Protein AF-A0A1F3ZDX2-F1 (afdb_monomer)

Secondary structure (DSSP, 8-state):
-PPP-TTHHHHHHHHHHHHHHHHHHHHHHHHHHHHHHHHHHHHHHHHHHHHHHHHHHHT---HHHHHHHHHHHHHHHHHHHHHHHHHHHHHHHHHHHHHHHHHHHHHHHHHHHHHHHHHHHHHHHHHHHHHHHHHHHHHHHHHHT-----

Sequence (150 aa):
MPRQFSLQPLHDLANNRVEAATRQLAALKQQWQLQEDKLKQLYAYQAEYRQRLHHTLTQGVDMTRMRDFQVFLHKLDLAIRQQQVEIEHARMRWENGQRAWMEERRKLKTYDVLKTRHQRKEAQREGRIEQREQDEHARKSHALKKPMEE

Solvent-accessible surface area (backbone atoms only — not comparable to full-atom values): 8024 Å² total; per-residue (Å²): 134,77,78,79,67,90,58,49,69,59,37,54,51,28,48,53,48,32,54,52,35,51,54,51,36,51,52,34,48,52,52,25,51,52,38,51,50,52,45,52,51,51,52,52,51,51,52,53,53,52,51,54,48,56,58,46,54,78,69,67,70,60,70,68,59,57,49,54,52,52,55,50,51,51,52,50,53,51,50,49,55,52,40,53,52,52,30,52,53,32,46,52,52,30,56,51,38,50,54,54,34,50,52,36,45,53,51,29,53,52,41,50,52,51,51,53,53,48,52,54,52,41,52,55,51,50,54,56,49,54,50,50,53,51,53,50,52,52,50,52,56,53,55,72,70,56,71,90,84,127

Nearest PDB structures (foldseek):
  3k29-assembly1_A  TM=6.690E-01  e=2.604E-02  Chlamydia trachomatis
  8i21-assembly1_A  TM=9.142E-01  e=9.664E-02  Saccharomyces cerevisiae S288C
  3na7-assembly1_A  TM=5.707E-01  e=9.664E-02  Helicobacter pylori NCTC 11638
  8i4v-assembly1_B  TM=6.411E-01  e=1.793E+00  Saccharomyces cerevisiae S288C
  6pyu-assembly1_B  TM=4.605E-01  e=6.909E-01  Homo sapiens

Radius of gyration: 36.02 Å; Cα contacts (8 Å, |Δi|>4): 64; chains: 1; bounding box: 91×17×106 Å

Structure (mmCIF, N/CA/C/O backbone):
data_AF-A0A1F3ZDX2-F1
#
_entry.id   AF-A0A1F3ZDX2-F1
#
loop_
_atom_site.group_PDB
_atom_site.id
_atom_site.type_symbol
_atom_site.label_atom_id
_atom_site.label_alt_id
_atom_site.label_comp_id
_atom_site.label_asym_id
_atom_site.label_entity_id
_atom_site.label_seq_id
_atom_site.pdbx_PDB_ins_code
_atom_site.Cartn_x
_atom_site.Cartn_y
_atom_site.Cartn_z
_atom_site.occupancy
_atom_site.B_iso_or_equiv
_atom_site.auth_seq_id
_atom_site.auth_comp_id
_atom_site.auth_asym_id
_atom_site.auth_atom_id
_atom_site.pdbx_PDB_model_num
ATOM 1 N N . MET A 1 1 ? 24.437 5.472 -36.502 1.00 60.59 1 MET A N 1
ATOM 2 C CA . MET A 1 1 ? 23.199 5.810 -35.772 1.00 60.59 1 MET A CA 1
ATOM 3 C C . MET A 1 1 ? 22.514 4.511 -35.385 1.00 60.59 1 MET A C 1
ATOM 5 O O . MET A 1 1 ? 22.189 3.723 -36.283 1.00 60.59 1 MET A O 1
ATOM 9 N N . PRO A 1 2 ? 22.309 4.267 -34.084 1.00 74.88 2 PRO A N 1
ATOM 10 C CA . PRO A 1 2 ? 21.746 3.017 -33.604 1.00 74.88 2 PRO A CA 1
ATOM 11 C C . PRO A 1 2 ? 20.256 2.965 -33.947 1.00 74.88 2 PRO A C 1
ATOM 13 O O . PRO A 1 2 ? 19.545 3.970 -33.897 1.00 74.88 2 PRO A O 1
ATOM 16 N N . ARG A 1 3 ? 19.767 1.783 -34.324 1.00 86.31 3 ARG A N 1
ATOM 17 C CA . ARG A 1 3 ? 18.351 1.560 -34.619 1.00 86.31 3 ARG A CA 1
ATOM 18 C C . ARG A 1 3 ? 17.561 1.643 -33.320 1.00 86.31 3 ARG A C 1
ATOM 20 O O . ARG A 1 3 ? 17.975 1.116 -32.285 1.00 86.31 3 ARG A O 1
ATOM 27 N N . GLN A 1 4 ? 16.392 2.267 -33.393 1.00 88.25 4 GLN A N 1
ATOM 28 C CA . GLN A 1 4 ? 15.488 2.383 -32.254 1.00 88.25 4 GLN A CA 1
ATOM 29 C C . GLN A 1 4 ? 14.958 1.006 -31.825 1.00 88.25 4 GLN A C 1
ATOM 31 O O . GLN A 1 4 ? 14.798 0.094 -32.640 1.00 88.25 4 GLN A O 1
ATOM 36 N N . PHE A 1 5 ? 14.696 0.851 -30.528 1.00 92.38 5 PHE A N 1
ATOM 37 C CA . PHE A 1 5 ? 14.111 -0.368 -29.978 1.00 92.38 5 PHE A CA 1
ATOM 38 C C . PHE A 1 5 ? 12.618 -0.424 -30.324 1.00 92.38 5 PHE A C 1
ATOM 40 O O . PHE A 1 5 ? 11.839 0.395 -29.845 1.00 92.38 5 PHE A O 1
ATOM 47 N N . SER A 1 6 ? 12.202 -1.398 -31.136 1.00 92.25 6 SER A N 1
ATOM 48 C CA . SER A 1 6 ? 10.824 -1.483 -31.653 1.00 92.25 6 SER A CA 1
ATOM 49 C C . SER A 1 6 ? 9.750 -1.667 -30.577 1.00 92.25 6 SER A C 1
ATOM 51 O O . SER A 1 6 ? 8.597 -1.315 -30.805 1.00 92.25 6 SER A O 1
ATOM 53 N N . LEU A 1 7 ? 10.114 -2.183 -29.398 1.00 94.81 7 LEU A N 1
ATOM 54 C CA . LEU A 1 7 ? 9.193 -2.362 -28.269 1.00 94.81 7 LEU A CA 1
ATOM 55 C C . LEU A 1 7 ? 9.297 -1.228 -27.237 1.00 94.81 7 LEU A C 1
ATOM 57 O O . LEU A 1 7 ? 8.791 -1.378 -26.127 1.00 94.81 7 LEU A O 1
ATOM 61 N N . GLN A 1 8 ? 9.931 -0.098 -27.578 1.00 95.56 8 GLN A N 1
ATOM 62 C CA . GLN A 1 8 ? 10.038 1.052 -26.676 1.00 95.56 8 GLN A CA 1
ATOM 63 C C . GLN A 1 8 ? 8.664 1.535 -26.164 1.00 95.56 8 GLN A C 1
ATOM 65 O O . GLN A 1 8 ? 8.530 1.662 -24.950 1.00 95.56 8 GLN A O 1
ATOM 70 N N . PRO A 1 9 ? 7.603 1.658 -26.994 1.00 96.69 9 PRO A N 1
ATOM 71 C CA . PRO A 1 9 ? 6.282 2.053 -26.493 1.00 96.69 9 PRO A CA 1
ATOM 72 C C . PRO A 1 9 ? 5.682 1.069 -25.476 1.00 96.69 9 PRO A C 1
ATOM 74 O O . PRO A 1 9 ? 4.981 1.474 -24.552 1.00 96.69 9 PRO A O 1
ATOM 77 N N . LEU A 1 10 ? 5.959 -0.233 -25.622 1.00 95.94 10 LEU A N 1
ATOM 78 C CA . LEU A 1 10 ? 5.489 -1.256 -24.682 1.00 95.94 10 LEU A CA 1
ATOM 79 C C . LEU A 1 10 ? 6.280 -1.235 -23.371 1.00 95.94 10 LEU A C 1
ATOM 81 O O . LEU A 1 10 ? 5.701 -1.470 -22.311 1.00 95.94 10 LEU A O 1
ATOM 85 N N . HIS A 1 11 ? 7.580 -0.936 -23.443 1.00 96.75 11 HIS A N 1
ATOM 86 C CA . HIS A 1 11 ? 8.426 -0.699 -22.273 1.00 96.75 11 HIS A CA 1
ATOM 87 C C . HIS A 1 11 ? 7.915 0.503 -21.469 1.00 96.75 11 HIS A C 1
ATOM 89 O O . HIS A 1 11 ? 7.651 0.363 -20.276 1.00 96.75 11 HIS A O 1
ATOM 95 N N . ASP A 1 12 ? 7.660 1.630 -22.138 1.00 97.00 12 ASP A N 1
ATOM 96 C CA . ASP A 1 12 ? 7.162 2.855 -21.499 1.00 97.00 12 ASP A CA 1
ATOM 97 C C . ASP A 1 12 ? 5.764 2.650 -20.896 1.00 97.00 12 ASP A C 1
ATOM 99 O O . ASP A 1 12 ? 5.497 3.046 -19.759 1.00 97.00 12 ASP A O 1
ATOM 103 N N . LEU A 1 13 ? 4.875 1.948 -21.609 1.00 97.31 13 LEU A N 1
ATOM 104 C CA . LEU A 1 13 ? 3.559 1.580 -21.086 1.00 97.31 13 LEU A CA 1
ATOM 105 C C . LEU A 1 13 ? 3.664 0.696 -19.835 1.00 97.31 13 LEU A C 1
ATOM 107 O O . LEU A 1 13 ? 2.928 0.912 -18.871 1.00 97.31 13 LEU A O 1
ATOM 111 N N . ALA A 1 14 ? 4.558 -0.296 -19.835 1.00 96.00 14 ALA A N 1
ATOM 112 C CA . ALA A 1 14 ? 4.785 -1.148 -18.670 1.00 96.00 14 ALA A CA 1
ATOM 113 C C . ALA A 1 14 ? 5.343 -0.346 -17.485 1.00 96.00 14 ALA A C 1
ATOM 115 O O . ALA A 1 14 ? 4.902 -0.555 -16.355 1.00 96.00 14 ALA A O 1
ATOM 116 N N . ASN A 1 15 ? 6.243 0.610 -17.734 1.00 97.69 15 ASN A N 1
ATOM 117 C CA . ASN A 1 15 ? 6.758 1.501 -16.696 1.00 97.69 15 ASN A CA 1
ATOM 118 C C . ASN A 1 15 ? 5.630 2.333 -16.064 1.00 97.69 15 ASN A C 1
ATOM 120 O O . ASN A 1 15 ? 5.438 2.300 -14.848 1.00 97.69 15 ASN A O 1
ATOM 124 N N . ASN A 1 16 ? 4.799 2.970 -16.892 1.00 98.06 16 ASN A N 1
ATOM 125 C CA . ASN A 1 16 ? 3.655 3.758 -16.427 1.00 98.06 16 ASN A CA 1
ATOM 126 C C . ASN A 1 16 ? 2.662 2.919 -15.603 1.00 98.06 16 ASN A C 1
ATOM 128 O O . ASN A 1 16 ? 2.112 3.397 -14.607 1.00 98.06 16 ASN A O 1
ATOM 132 N N . ARG A 1 17 ? 2.443 1.651 -15.981 1.00 97.56 17 ARG A N 1
ATOM 133 C CA . ARG A 1 17 ? 1.596 0.718 -15.218 1.00 97.56 17 ARG A CA 1
ATOM 134 C C . ARG A 1 17 ? 2.190 0.367 -13.860 1.00 97.56 17 ARG A C 1
ATOM 136 O O . ARG A 1 17 ? 1.452 0.354 -12.877 1.00 97.56 17 ARG A O 1
ATOM 143 N N . VAL A 1 18 ? 3.499 0.126 -13.779 1.00 98.31 18 VAL A N 1
ATOM 144 C CA . VAL A 1 18 ? 4.189 -0.118 -12.502 1.00 98.31 18 VAL A CA 1
ATOM 145 C C . VAL A 1 18 ? 4.086 1.100 -11.588 1.00 98.31 18 VAL A C 1
ATOM 147 O O . VAL A 1 18 ? 3.782 0.949 -10.404 1.00 98.31 18 VAL A O 1
ATOM 150 N N . GLU A 1 19 ? 4.276 2.308 -12.114 1.00 98.38 19 GLU A N 1
ATOM 151 C CA . GLU A 1 19 ? 4.124 3.539 -11.332 1.00 98.38 19 GLU A CA 1
ATOM 152 C C . GLU A 1 19 ? 2.692 3.727 -10.819 1.00 98.38 19 GLU A C 1
ATOM 154 O O . GLU A 1 19 ? 2.486 4.014 -9.636 1.00 98.38 19 GLU A O 1
ATOM 159 N N . ALA A 1 20 ? 1.691 3.518 -11.678 1.00 97.94 20 ALA A N 1
ATOM 160 C CA . ALA A 1 20 ? 0.286 3.587 -11.289 1.00 97.94 20 ALA A CA 1
ATOM 161 C C . ALA A 1 20 ? -0.055 2.549 -10.207 1.00 97.94 20 ALA A C 1
ATOM 163 O O . ALA A 1 20 ? -0.642 2.902 -9.182 1.00 97.94 20 ALA A O 1
ATOM 164 N N . ALA A 1 21 ? 0.383 1.300 -10.384 1.00 97.50 21 ALA A N 1
ATOM 165 C CA . ALA A 1 21 ? 0.189 0.234 -9.405 1.00 97.50 21 ALA A CA 1
ATOM 166 C C . ALA A 1 21 ? 0.903 0.531 -8.076 1.00 97.50 21 ALA A C 1
ATOM 168 O O . ALA A 1 21 ? 0.371 0.228 -7.012 1.00 97.50 21 ALA A O 1
ATOM 169 N N . THR A 1 22 ? 2.073 1.177 -8.114 1.00 98.38 22 THR A N 1
ATOM 170 C CA . THR A 1 22 ? 2.808 1.594 -6.907 1.00 98.38 22 THR A CA 1
ATOM 171 C C . THR A 1 22 ? 2.026 2.648 -6.121 1.00 98.38 22 THR A C 1
ATOM 173 O O . THR A 1 22 ? 1.856 2.510 -4.908 1.00 98.38 22 THR A O 1
ATOM 176 N N . ARG A 1 23 ? 1.483 3.668 -6.804 1.00 98.31 23 ARG A N 1
ATOM 177 C CA . ARG A 1 23 ? 0.622 4.688 -6.176 1.00 98.31 23 ARG A CA 1
ATOM 178 C C . ARG A 1 23 ? -0.642 4.070 -5.577 1.00 98.31 23 ARG A C 1
ATOM 180 O O . ARG A 1 23 ? -1.002 4.380 -4.444 1.00 98.31 23 ARG A O 1
ATOM 187 N N . GLN A 1 24 ? -1.285 3.158 -6.305 1.00 97.88 24 GLN A N 1
ATOM 188 C CA . GLN A 1 24 ? -2.470 2.453 -5.820 1.00 97.88 24 GLN A CA 1
ATOM 189 C C . GLN A 1 24 ? -2.160 1.588 -4.590 1.00 97.88 24 GLN A C 1
ATOM 191 O O . GLN A 1 24 ? -2.922 1.600 -3.626 1.00 97.88 24 GLN A O 1
ATOM 196 N N . LEU A 1 25 ? -1.035 0.867 -4.588 1.00 98.31 25 LEU A N 1
ATOM 197 C CA . LEU A 1 25 ? -0.626 0.033 -3.459 1.00 98.31 25 LEU A CA 1
ATOM 198 C C . LEU A 1 25 ? -0.362 0.866 -2.197 1.00 98.31 25 LEU A C 1
ATOM 200 O O . LEU A 1 25 ? -0.756 0.458 -1.103 1.00 98.31 25 LEU A O 1
ATOM 204 N N . ALA A 1 26 ? 0.251 2.044 -2.349 1.00 98.50 26 ALA A N 1
ATOM 205 C CA . ALA A 1 26 ? 0.448 2.988 -1.251 1.00 98.50 26 ALA A CA 1
ATOM 206 C C . ALA A 1 26 ? -0.893 3.476 -0.676 1.00 98.50 26 ALA A C 1
ATOM 208 O O . ALA A 1 26 ? -1.091 3.428 0.538 1.00 98.50 26 ALA A O 1
ATOM 209 N N . ALA A 1 27 ? -1.846 3.848 -1.538 1.00 98.50 27 ALA A N 1
ATOM 210 C CA . ALA A 1 27 ? -3.186 4.255 -1.112 1.00 98.50 27 ALA A CA 1
ATOM 211 C C . ALA A 1 27 ? -3.925 3.130 -0.364 1.00 98.50 27 ALA A C 1
ATOM 213 O O . ALA A 1 27 ? -4.513 3.367 0.689 1.00 98.50 27 ALA A O 1
ATOM 214 N N . LEU A 1 28 ? -3.846 1.887 -0.855 1.00 98.62 28 LEU A N 1
ATOM 215 C CA . LEU A 1 28 ? -4.423 0.721 -0.178 1.00 98.62 28 LEU A CA 1
ATOM 216 C C . LEU A 1 28 ? -3.783 0.478 1.195 1.00 98.62 28 LEU A C 1
ATOM 218 O O . LEU A 1 28 ? -4.487 0.157 2.152 1.00 98.62 28 LEU A O 1
ATOM 222 N N . LYS A 1 29 ? -2.460 0.662 1.318 1.00 98.44 29 LYS A N 1
ATOM 223 C CA . LYS A 1 29 ? -1.764 0.502 2.601 1.00 98.44 29 LYS A CA 1
ATOM 224 C C . LYS A 1 29 ? -2.197 1.560 3.611 1.00 98.44 29 LYS A C 1
ATOM 226 O O . LYS A 1 29 ? -2.460 1.219 4.762 1.00 98.44 29 LYS A O 1
ATOM 231 N N . GLN A 1 30 ? -2.314 2.811 3.169 1.00 98.56 30 GLN A N 1
ATOM 232 C CA . GLN A 1 30 ? -2.801 3.909 4.000 1.00 98.56 30 GLN A CA 1
ATOM 233 C C . GLN A 1 30 ? -4.247 3.667 4.452 1.00 98.56 30 GLN A C 1
ATOM 235 O O . GLN A 1 30 ? -4.568 3.863 5.621 1.00 98.56 30 GLN A O 1
ATOM 240 N N . GLN A 1 31 ? -5.118 3.193 3.554 1.00 98.31 31 GLN A N 1
ATOM 241 C CA . GLN A 1 31 ? -6.493 2.831 3.907 1.00 98.31 31 GLN A CA 1
ATOM 242 C C . GLN A 1 31 ? -6.541 1.724 4.961 1.00 98.31 31 GLN A C 1
ATOM 244 O O . GLN A 1 31 ? -7.334 1.820 5.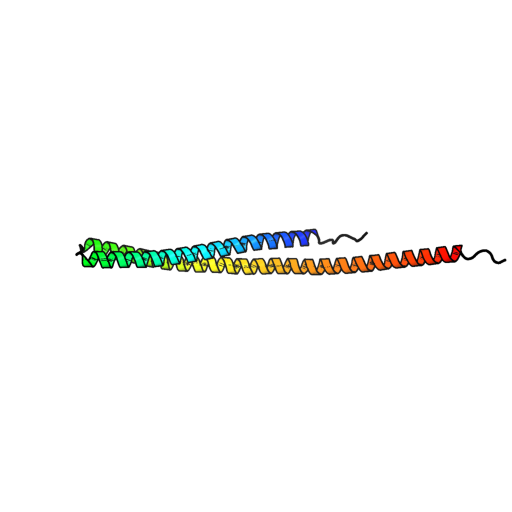892 1.00 98.31 31 GLN A O 1
ATOM 249 N N . TRP A 1 32 ? -5.699 0.694 4.840 1.00 98.62 32 TRP A N 1
ATOM 250 C CA . TRP A 1 32 ? -5.603 -0.360 5.849 1.00 98.62 32 TRP A CA 1
ATOM 251 C C . TRP A 1 32 ? -5.154 0.203 7.208 1.00 98.62 32 TRP A C 1
ATOM 253 O O . TRP A 1 32 ? -5.848 -0.015 8.199 1.00 98.62 32 TRP A O 1
ATOM 263 N N . GLN A 1 33 ? -4.089 1.009 7.254 1.00 98.56 33 GLN A N 1
ATOM 264 C CA . GLN A 1 33 ? -3.640 1.659 8.497 1.00 98.56 33 GLN A CA 1
ATOM 265 C C . GLN A 1 33 ? -4.731 2.522 9.140 1.00 98.56 33 GLN A C 1
ATOM 267 O O . GLN A 1 33 ? -4.937 2.450 10.347 1.00 98.56 33 GLN A O 1
ATOM 272 N N . LEU A 1 34 ? -5.498 3.266 8.339 1.00 98.50 34 LEU A N 1
ATOM 273 C CA . LEU A 1 34 ? -6.620 4.054 8.846 1.00 98.50 34 LEU A CA 1
ATOM 274 C C . LEU A 1 34 ? -7.685 3.176 9.530 1.00 98.50 34 LEU A C 1
ATOM 276 O O . LEU A 1 34 ? -8.243 3.571 10.554 1.00 98.50 34 LEU A O 1
ATOM 280 N N . GLN A 1 35 ? -7.963 1.980 8.995 1.00 98.50 35 GLN A N 1
ATOM 281 C CA . GLN A 1 35 ? -8.889 1.043 9.640 1.00 98.50 35 GLN A CA 1
ATOM 282 C C . GLN A 1 35 ? -8.327 0.493 10.959 1.00 98.50 35 GLN A C 1
ATOM 284 O O . GLN A 1 35 ? -9.087 0.326 11.915 1.00 98.50 35 GLN A O 1
ATOM 289 N N . GLU A 1 36 ? -7.018 0.236 11.033 1.00 98.62 36 GLU A N 1
ATOM 290 C CA . GLU A 1 36 ? -6.346 -0.190 12.269 1.00 98.62 36 GLU A CA 1
ATOM 291 C C . GLU A 1 36 ? -6.378 0.909 13.335 1.00 98.62 36 GLU A C 1
ATOM 293 O O . GLU A 1 36 ? -6.675 0.641 14.499 1.00 98.62 36 GLU A O 1
ATOM 298 N N . ASP A 1 37 ? -6.137 2.159 12.947 1.00 98.62 37 ASP A N 1
ATOM 299 C CA . ASP A 1 37 ? -6.180 3.295 13.865 1.00 98.62 37 ASP A CA 1
ATOM 300 C C . ASP A 1 37 ? -7.595 3.555 14.383 1.00 98.62 37 ASP A C 1
ATOM 302 O O . ASP A 1 37 ? -7.784 3.792 15.578 1.00 98.62 37 ASP A O 1
ATOM 306 N N . LYS A 1 38 ? -8.615 3.403 13.532 1.00 98.44 38 LYS A N 1
ATOM 307 C CA . LYS A 1 38 ? -10.015 3.453 13.965 1.00 98.44 38 LYS A CA 1
ATOM 308 C C . LYS A 1 38 ? -10.347 2.350 14.977 1.00 98.44 38 LYS A C 1
ATOM 310 O O . LYS A 1 38 ? -11.059 2.611 15.944 1.00 98.44 38 LYS A O 1
ATOM 315 N N . LEU A 1 39 ? -9.814 1.137 14.810 1.00 98.69 39 LEU A N 1
ATOM 316 C CA . LEU A 1 39 ? -9.983 0.067 15.800 1.00 98.69 39 LEU A CA 1
ATOM 317 C C . LEU A 1 39 ? -9.335 0.432 17.145 1.00 98.69 39 LEU A C 1
ATOM 319 O O . LEU A 1 39 ? -9.956 0.241 18.190 1.00 98.69 39 LEU A O 1
ATOM 323 N N . LYS A 1 40 ? -8.126 1.008 17.132 1.00 98.56 40 LYS A N 1
ATOM 324 C CA . LYS A 1 40 ? -7.469 1.496 18.359 1.00 98.56 40 LYS A CA 1
ATOM 325 C C . LYS A 1 40 ? -8.318 2.557 19.062 1.00 98.56 40 LYS A C 1
ATOM 327 O O . LYS A 1 40 ? -8.484 2.489 20.276 1.00 98.56 40 LYS A O 1
ATOM 332 N N . GLN A 1 41 ? -8.892 3.494 18.305 1.00 98.38 41 GLN A N 1
ATOM 333 C CA . GLN A 1 41 ? -9.790 4.520 18.845 1.00 98.38 41 GLN A CA 1
ATOM 334 C C . GLN A 1 41 ? -11.044 3.908 19.482 1.00 98.38 41 GLN A C 1
ATOM 336 O O . GLN A 1 41 ? -11.430 4.325 20.571 1.00 98.38 41 GLN A O 1
ATOM 341 N N . LEU A 1 42 ? -11.654 2.893 18.856 1.00 98.44 42 LEU A N 1
ATOM 342 C CA . LEU A 1 42 ? -12.808 2.191 19.430 1.00 98.44 42 LEU A CA 1
ATOM 343 C C . LEU A 1 42 ? -12.463 1.507 20.759 1.00 98.44 42 LEU A C 1
ATOM 345 O O . LEU A 1 42 ? -13.240 1.607 21.708 1.00 98.44 42 LEU A O 1
ATOM 349 N N . TYR A 1 43 ? -11.298 0.859 20.857 1.00 98.44 43 TYR A N 1
ATOM 350 C CA . TYR A 1 43 ? -10.844 0.257 22.113 1.00 98.44 43 TYR A CA 1
ATOM 351 C C . TYR A 1 43 ? -10.560 1.296 23.197 1.00 98.44 43 TYR A C 1
ATOM 353 O O . TYR A 1 43 ? -11.004 1.120 24.332 1.00 98.44 43 TYR A O 1
ATOM 361 N N . ALA A 1 44 ? -9.868 2.387 22.856 1.00 98.00 44 ALA A N 1
ATOM 362 C CA . ALA A 1 44 ? -9.607 3.480 23.789 1.00 98.00 44 ALA A CA 1
ATOM 363 C C . ALA A 1 44 ? -10.922 4.068 24.320 1.00 98.00 44 ALA A C 1
ATOM 365 O O . ALA A 1 44 ? -11.131 4.159 25.530 1.00 98.00 44 ALA A O 1
ATOM 366 N N . TYR A 1 45 ? -11.862 4.349 23.417 1.00 97.50 45 TYR A N 1
ATOM 367 C CA . TYR A 1 45 ? -13.170 4.876 23.774 1.00 97.50 45 TYR A CA 1
ATOM 368 C C . TYR A 1 45 ? -13.978 3.903 24.643 1.00 97.50 45 TYR A C 1
ATOM 370 O O . TYR A 1 45 ? -14.602 4.323 25.618 1.00 97.50 45 TYR A O 1
ATOM 378 N N . GLN A 1 46 ? -13.943 2.600 24.349 1.00 96.56 46 GLN A N 1
ATOM 379 C CA . GLN A 1 46 ? -14.583 1.586 25.186 1.00 96.56 46 GLN A CA 1
ATOM 380 C C . GLN A 1 46 ? -13.986 1.555 26.601 1.00 96.56 46 GLN A C 1
ATOM 382 O O . GLN A 1 46 ? -14.740 1.474 27.575 1.00 96.56 46 GLN A O 1
ATOM 387 N N . ALA A 1 47 ? -12.660 1.629 26.731 1.00 96.25 47 ALA A N 1
ATOM 388 C CA . ALA A 1 47 ? -11.983 1.636 28.024 1.00 96.25 47 ALA A CA 1
ATOM 389 C C . ALA A 1 47 ? -12.366 2.872 28.854 1.00 96.25 47 ALA A C 1
ATOM 391 O O . ALA A 1 47 ? -12.797 2.731 30.001 1.00 96.25 47 ALA A O 1
ATOM 392 N N . GLU A 1 48 ? -12.313 4.065 28.257 1.00 95.25 48 GLU A N 1
ATOM 393 C CA . GLU A 1 48 ? -12.764 5.304 28.902 1.00 95.25 48 GLU A CA 1
ATOM 394 C C . GLU A 1 48 ? -14.238 5.232 29.315 1.00 95.25 48 GLU A C 1
ATOM 396 O O . GLU A 1 48 ? -14.622 5.659 30.405 1.00 95.25 48 GLU A O 1
ATOM 401 N N . TYR A 1 49 ? -15.089 4.674 28.450 1.00 94.00 49 TYR A N 1
ATOM 402 C CA . TYR A 1 49 ? -16.516 4.551 28.719 1.00 94.00 49 TYR A CA 1
ATOM 403 C C . TYR A 1 49 ? -16.793 3.622 29.911 1.00 94.00 49 TYR A C 1
ATOM 405 O O . TYR A 1 49 ? -17.622 3.946 30.764 1.00 94.00 49 TYR A O 1
ATOM 413 N N . ARG A 1 50 ? -16.046 2.516 30.039 1.00 92.69 50 ARG A N 1
ATOM 414 C CA . ARG A 1 50 ? -16.106 1.623 31.211 1.00 92.69 50 ARG A CA 1
ATOM 415 C C . ARG A 1 50 ? -15.611 2.301 32.492 1.00 92.69 50 ARG A C 1
ATOM 417 O O . ARG A 1 50 ? -16.223 2.117 33.541 1.00 92.69 50 ARG A O 1
ATOM 424 N N . GLN A 1 51 ? -14.550 3.106 32.421 1.00 92.19 51 GLN A N 1
ATOM 425 C CA . GLN A 1 51 ? -14.057 3.865 33.578 1.00 92.19 51 GLN A CA 1
ATOM 426 C C . GLN A 1 51 ? -15.088 4.889 34.074 1.00 92.19 51 GLN A C 1
ATOM 428 O O . GLN A 1 51 ? -15.356 4.961 35.275 1.00 92.19 51 GLN A O 1
ATOM 433 N N . ARG A 1 52 ? -15.731 5.627 33.156 1.00 88.88 52 ARG A N 1
ATOM 434 C CA . ARG A 1 52 ? -16.822 6.560 33.492 1.00 88.88 52 ARG A CA 1
ATOM 435 C C . ARG A 1 52 ? -17.991 5.851 34.177 1.00 88.88 52 ARG A C 1
ATOM 437 O O . ARG A 1 52 ? -18.521 6.365 35.163 1.00 88.88 52 ARG A O 1
ATOM 444 N N . LEU A 1 53 ? -18.361 4.659 33.702 1.00 85.44 53 LEU A N 1
ATOM 445 C CA . LEU A 1 53 ? -19.394 3.840 34.339 1.00 85.44 53 LEU A CA 1
ATOM 446 C C . LEU A 1 53 ? -19.013 3.468 35.776 1.00 85.44 53 LEU A C 1
ATOM 448 O O . LEU A 1 53 ? -19.817 3.671 36.679 1.00 85.44 53 LEU A O 1
ATOM 452 N N . HIS A 1 54 ? -17.792 2.974 36.000 1.00 85.69 54 HIS A N 1
ATOM 453 C CA . HIS A 1 54 ? -17.328 2.603 37.339 1.00 85.69 54 HIS A CA 1
ATOM 454 C C . HIS A 1 54 ? -17.410 3.782 38.320 1.00 85.69 54 HIS A C 1
ATOM 456 O O . HIS A 1 54 ? -17.933 3.631 39.421 1.00 85.69 54 HIS A O 1
ATOM 462 N N . HIS A 1 55 ? -16.968 4.975 37.907 1.00 85.19 55 HIS A N 1
ATOM 463 C CA . HIS A 1 55 ? -17.072 6.179 38.736 1.00 85.19 55 HIS A CA 1
ATOM 464 C C . HIS A 1 55 ? -18.530 6.562 39.031 1.00 85.19 55 HIS A C 1
ATOM 466 O O . HIS A 1 55 ? -18.879 6.864 40.170 1.00 85.19 55 HIS A O 1
ATOM 472 N N . THR A 1 56 ? -19.403 6.488 38.026 1.00 80.56 56 THR A N 1
ATOM 473 C CA . THR A 1 56 ? -20.821 6.833 38.199 1.00 80.56 56 THR A CA 1
ATOM 474 C C . THR A 1 56 ? -21.500 5.847 39.159 1.00 80.56 56 THR A C 1
ATOM 476 O O . THR A 1 56 ? -22.215 6.274 40.058 1.00 80.56 56 THR A O 1
ATOM 479 N 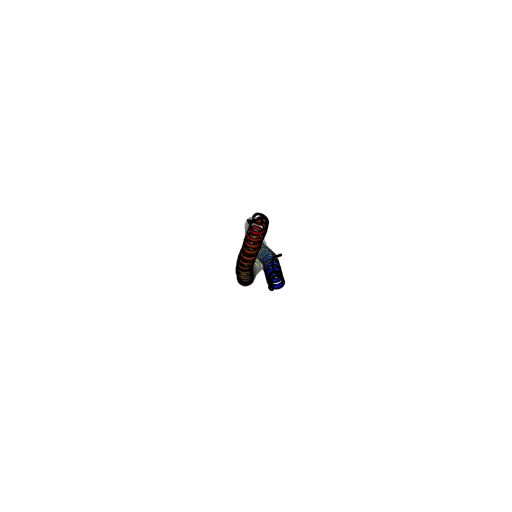N . LEU A 1 57 ? -21.219 4.540 39.047 1.00 79.06 57 LEU A N 1
ATOM 480 C CA . LEU A 1 57 ? -21.752 3.503 39.945 1.00 79.06 57 LEU A CA 1
ATOM 481 C C . LEU A 1 57 ? -21.381 3.741 41.414 1.00 79.06 57 LEU A C 1
ATOM 483 O O . LEU A 1 57 ? -22.222 3.534 42.286 1.00 79.06 57 LEU A O 1
ATOM 487 N N . THR A 1 58 ? -20.170 4.238 41.697 1.00 80.44 58 THR A N 1
ATOM 488 C CA . THR A 1 58 ? -19.760 4.571 43.075 1.00 80.44 58 THR A CA 1
ATOM 489 C C . THR A 1 58 ? -20.538 5.736 43.698 1.00 80.44 58 THR A C 1
ATOM 491 O O . THR A 1 58 ? -20.513 5.892 44.914 1.00 80.44 58 THR A O 1
ATOM 494 N N . GLN A 1 59 ? -21.258 6.529 42.896 1.00 80.00 59 GLN A N 1
ATOM 495 C CA . GLN A 1 59 ? -22.055 7.677 43.348 1.00 80.00 59 GLN A CA 1
ATOM 496 C C . GLN A 1 59 ? -23.551 7.355 43.536 1.00 80.00 59 GLN A C 1
ATOM 498 O O . GLN A 1 59 ? -24.314 8.235 43.926 1.00 80.00 59 GLN A O 1
ATOM 503 N N . GLY A 1 60 ? -23.969 6.103 43.296 1.00 74.56 60 GLY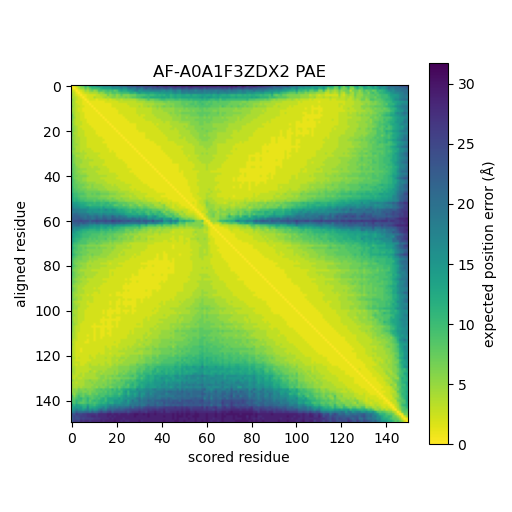 A N 1
ATOM 504 C CA . GLY A 1 60 ? -25.373 5.678 43.332 1.00 74.56 60 GLY A CA 1
ATOM 505 C C . GLY A 1 60 ? -26.102 6.017 42.027 1.00 74.56 60 GLY A C 1
ATOM 506 O O . GLY A 1 60 ? -26.216 7.177 41.639 1.00 74.56 60 GLY A O 1
ATOM 507 N N . VAL A 1 61 ? -26.585 4.996 41.310 1.00 70.56 61 VAL A N 1
ATOM 508 C CA . VAL A 1 61 ? -27.135 5.145 39.948 1.00 70.56 61 VAL A CA 1
ATOM 509 C C . VAL A 1 61 ? -28.489 4.462 39.828 1.00 70.56 61 VAL A C 1
ATOM 511 O O . VAL A 1 61 ? -28.675 3.356 40.326 1.00 70.56 61 VAL A O 1
ATOM 514 N N . ASP A 1 62 ? -29.411 5.112 39.117 1.00 80.31 62 ASP A N 1
ATOM 515 C CA . ASP A 1 62 ? -30.699 4.537 38.726 1.00 80.31 62 ASP A CA 1
ATOM 516 C C . ASP A 1 62 ? -30.526 3.354 37.749 1.00 80.31 62 ASP A C 1
ATOM 518 O O . ASP A 1 62 ? -29.725 3.403 36.808 1.00 80.31 62 ASP A O 1
ATOM 522 N N . MET A 1 63 ? -31.325 2.302 37.934 1.00 82.25 63 MET A N 1
ATOM 523 C CA . MET A 1 63 ? -31.319 1.075 37.128 1.00 82.25 63 MET A CA 1
ATOM 524 C C . MET A 1 63 ? -31.487 1.346 35.627 1.00 82.25 63 MET A C 1
ATOM 526 O O . MET A 1 63 ? -30.900 0.643 34.799 1.00 82.25 63 MET A O 1
ATOM 530 N N . THR A 1 64 ? -32.238 2.388 35.262 1.00 86.44 64 THR A N 1
ATOM 531 C CA . THR A 1 64 ? -32.430 2.806 33.865 1.00 86.44 64 THR A CA 1
ATOM 532 C C . THR A 1 64 ? -31.105 3.198 33.211 1.00 86.44 64 THR A C 1
ATOM 534 O O . THR A 1 64 ? -30.758 2.682 32.149 1.00 86.44 64 THR A O 1
ATOM 537 N N . ARG A 1 65 ? -30.300 4.028 33.889 1.00 84.69 65 ARG A N 1
ATOM 538 C CA . ARG A 1 65 ? -28.986 4.453 33.381 1.00 84.69 65 ARG A CA 1
ATOM 539 C C . ARG A 1 65 ? -28.048 3.262 33.228 1.00 84.69 65 ARG A C 1
ATOM 541 O O . ARG A 1 65 ? -27.361 3.157 32.217 1.00 84.69 65 ARG A O 1
ATOM 548 N N . MET A 1 66 ? -28.041 2.340 34.195 1.00 85.56 66 MET A N 1
ATOM 549 C CA . MET A 1 66 ? -27.229 1.118 34.119 1.00 85.56 66 MET A CA 1
ATOM 550 C C . MET A 1 66 ? -27.561 0.284 32.872 1.00 85.56 66 MET A C 1
ATOM 552 O O . MET A 1 66 ? -26.653 -0.225 32.210 1.00 85.56 66 MET A O 1
ATOM 556 N N . ARG A 1 67 ? -28.846 0.184 32.514 1.00 89.44 67 ARG A N 1
ATOM 557 C CA . ARG A 1 67 ? -29.288 -0.511 31.301 1.00 89.44 67 ARG A CA 1
ATOM 558 C C . ARG A 1 67 ? -28.790 0.176 30.031 1.00 89.44 67 ARG A C 1
ATOM 560 O O . ARG A 1 67 ? -28.249 -0.501 29.156 1.00 89.44 67 ARG A O 1
ATOM 567 N N . ASP A 1 68 ? -28.919 1.498 29.946 1.00 90.31 68 ASP A N 1
ATOM 568 C CA . ASP A 1 68 ? -28.455 2.273 28.788 1.00 90.31 68 ASP A CA 1
ATOM 569 C C . ASP A 1 68 ? -26.946 2.104 28.562 1.00 90.31 68 ASP A C 1
ATOM 571 O O . ASP A 1 68 ? -26.498 1.890 27.430 1.00 90.31 68 ASP A O 1
ATOM 575 N N . PHE A 1 69 ? -26.164 2.098 29.647 1.00 89.25 69 PHE A N 1
ATOM 576 C CA . PHE A 1 69 ? -24.726 1.829 29.600 1.00 89.25 69 PHE A CA 1
ATOM 577 C C . PHE A 1 69 ? -24.405 0.451 29.011 1.00 89.25 69 PHE A C 1
ATOM 579 O O . PHE A 1 69 ? -23.536 0.339 28.143 1.00 89.25 69 PHE A O 1
ATOM 586 N N . GLN A 1 70 ? -25.099 -0.602 29.453 1.00 90.00 70 GLN A N 1
ATOM 587 C CA . GLN A 1 70 ? -24.892 -1.959 28.935 1.00 90.00 70 GLN A CA 1
ATOM 588 C C . GLN A 1 70 ? -25.249 -2.065 27.449 1.00 90.00 70 GLN A C 1
ATOM 590 O O . GLN A 1 70 ? -24.493 -2.654 26.674 1.00 90.00 70 GLN A O 1
ATOM 595 N N . VAL A 1 71 ? -26.361 -1.452 27.032 1.00 95.06 71 VAL A N 1
ATOM 596 C CA . VAL A 1 71 ? -26.772 -1.418 25.621 1.00 95.06 71 VAL A CA 1
ATOM 597 C C . VAL A 1 71 ? -25.716 -0.718 24.769 1.00 95.06 71 VAL A C 1
ATOM 599 O O . VAL A 1 71 ? -25.373 -1.200 23.689 1.00 95.06 71 VAL A O 1
ATOM 602 N N . PHE A 1 72 ? -25.169 0.403 25.238 1.00 94.50 72 PHE A N 1
ATOM 603 C CA . PHE A 1 72 ? -24.133 1.116 24.501 1.00 94.50 72 PHE A CA 1
ATOM 604 C C . PHE A 1 72 ? -22.810 0.343 24.434 1.00 94.50 72 PHE A C 1
ATOM 606 O O . PHE A 1 72 ? -22.202 0.276 23.366 1.00 94.50 72 PHE A O 1
ATOM 613 N N . LEU A 1 73 ? -22.389 -0.301 25.527 1.00 94.50 73 LEU A N 1
ATOM 614 C CA . LEU A 1 73 ? -21.218 -1.184 25.518 1.00 94.50 73 LEU A CA 1
ATOM 615 C C . LEU A 1 73 ? -21.378 -2.321 24.506 1.00 94.50 73 LEU A C 1
ATOM 617 O O . LEU A 1 73 ? -20.455 -2.580 23.738 1.00 94.50 73 LEU A O 1
ATOM 621 N N . HIS A 1 74 ? -22.565 -2.925 24.437 1.00 96.19 74 HIS A N 1
ATOM 622 C CA . HIS A 1 74 ? -22.859 -3.945 23.436 1.00 96.19 74 HIS A CA 1
ATOM 623 C C . HIS A 1 74 ? -22.747 -3.398 22.003 1.00 96.19 74 HIS A C 1
ATOM 625 O O . HIS A 1 74 ? -22.154 -4.042 21.139 1.00 96.19 74 HIS A O 1
ATOM 631 N N . LYS A 1 75 ? -23.246 -2.181 21.740 1.00 97.19 75 LYS A N 1
ATOM 632 C CA . LYS A 1 75 ? -23.077 -1.519 20.433 1.00 97.19 75 LYS A CA 1
ATOM 633 C C . LYS A 1 75 ? -21.604 -1.276 20.095 1.00 97.19 75 LYS A C 1
ATOM 635 O O . LYS A 1 75 ? -21.217 -1.472 18.945 1.00 97.19 75 LYS A O 1
ATOM 640 N N . LEU A 1 76 ? -20.781 -0.884 21.071 1.00 96.88 76 LEU A N 1
ATOM 641 C CA . LEU A 1 76 ? -19.336 -0.734 20.874 1.00 96.88 76 LEU A CA 1
ATOM 642 C C . LEU A 1 76 ? -18.657 -2.069 20.560 1.00 96.88 76 LEU A C 1
ATOM 644 O O . LEU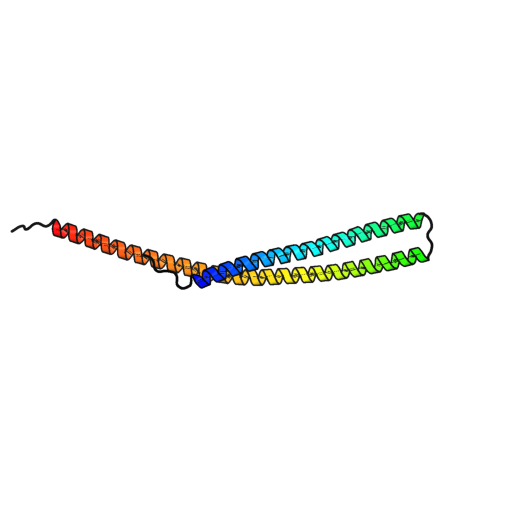 A 1 76 ? -17.842 -2.120 19.645 1.00 96.88 76 LEU A O 1
ATOM 648 N N . ASP A 1 77 ? -19.021 -3.148 21.255 1.00 97.62 77 ASP A N 1
ATOM 649 C CA . ASP A 1 77 ? -18.495 -4.488 20.966 1.00 97.62 77 ASP A CA 1
ATOM 650 C C . ASP A 1 77 ? -18.839 -4.933 19.537 1.00 97.62 77 ASP A C 1
ATOM 652 O O . ASP A 1 77 ? -17.984 -5.464 18.825 1.00 97.62 77 ASP A O 1
ATOM 656 N N . LEU A 1 78 ? -20.072 -4.680 19.085 1.00 98.31 78 LEU A N 1
ATOM 657 C CA . LEU A 1 78 ? -20.482 -4.947 17.705 1.00 98.31 78 LEU A CA 1
ATOM 658 C C . LEU A 1 78 ? -19.685 -4.102 16.700 1.00 98.31 78 LEU A C 1
ATOM 660 O O . LEU A 1 78 ? -19.207 -4.635 15.699 1.00 98.31 78 LEU A O 1
ATOM 664 N N . ALA A 1 79 ? -19.493 -2.810 16.977 1.00 98.25 79 ALA A N 1
ATOM 665 C CA . ALA A 1 79 ? -18.712 -1.920 16.122 1.00 98.25 79 ALA A CA 1
ATOM 666 C C . ALA A 1 79 ? -17.239 -2.350 16.025 1.00 98.25 79 ALA A C 1
ATOM 668 O O . ALA A 1 79 ? -16.665 -2.312 14.940 1.00 98.25 79 ALA A O 1
ATOM 669 N N . ILE A 1 80 ? -16.640 -2.804 17.130 1.00 98.62 80 ILE A N 1
ATOM 670 C CA . ILE A 1 80 ? -15.277 -3.353 17.170 1.00 98.62 80 ILE A CA 1
ATOM 671 C C . ILE A 1 80 ? -15.176 -4.597 16.286 1.00 98.62 80 ILE A C 1
ATOM 673 O O . ILE A 1 80 ? -14.275 -4.676 15.453 1.00 98.62 80 ILE A O 1
ATOM 677 N N . ARG A 1 81 ? -16.117 -5.542 16.413 1.00 98.62 81 ARG A N 1
ATOM 678 C CA . ARG A 1 81 ? -16.144 -6.749 15.570 1.00 98.62 81 ARG A CA 1
ATOM 679 C C . ARG A 1 81 ? -16.287 -6.399 14.090 1.00 98.62 81 ARG A C 1
ATOM 681 O O . ARG A 1 81 ? -15.547 -6.933 13.271 1.00 98.62 81 ARG A O 1
ATOM 688 N N . GLN A 1 82 ? -17.177 -5.467 13.747 1.00 98.56 82 GLN A N 1
ATOM 689 C CA . GLN A 1 82 ? -17.313 -4.996 12.367 1.00 98.56 82 GLN A CA 1
ATOM 690 C C . GLN A 1 82 ? -16.012 -4.354 11.871 1.00 98.56 82 GLN A C 1
ATOM 692 O O . GLN A 1 82 ? -15.556 -4.641 10.770 1.00 98.56 82 GLN A O 1
ATOM 697 N N . GLN A 1 83 ? -15.374 -3.522 12.694 1.00 98.62 83 GLN A N 1
ATOM 698 C CA . GLN A 1 83 ? -14.126 -2.856 12.336 1.00 98.62 83 GLN A CA 1
ATOM 699 C C . GLN A 1 83 ? -12.977 -3.853 12.103 1.00 98.62 83 GLN A C 1
ATOM 701 O O . GLN A 1 83 ? -12.163 -3.642 11.207 1.00 98.62 83 GLN A O 1
ATOM 706 N N . GLN A 1 84 ? -12.921 -4.956 12.855 1.00 98.69 84 GLN A N 1
ATOM 707 C CA . GLN A 1 84 ? -11.965 -6.043 12.614 1.00 98.69 84 GLN A CA 1
ATOM 708 C C . GLN A 1 84 ? -12.185 -6.711 11.248 1.00 98.69 84 GLN A C 1
ATOM 710 O O . GLN A 1 84 ? -11.218 -6.978 10.536 1.00 98.69 84 GLN A O 1
ATOM 715 N N . VAL A 1 85 ? -13.443 -6.920 10.848 1.00 98.69 85 VAL A N 1
ATOM 716 C CA . VAL A 1 85 ? -13.784 -7.437 9.512 1.00 98.69 85 VAL A CA 1
ATOM 717 C C . VAL A 1 85 ? -13.361 -6.453 8.414 1.00 98.69 85 VAL A C 1
ATOM 719 O O . VAL A 1 85 ? -12.760 -6.859 7.420 1.00 98.69 85 VAL A O 1
ATOM 722 N N . GLU A 1 86 ? -13.580 -5.149 8.608 1.00 98.56 86 GLU A N 1
ATOM 723 C CA . GLU A 1 86 ? -13.127 -4.118 7.659 1.00 98.56 86 GLU A CA 1
ATOM 724 C C . GLU A 1 86 ? -11.603 -4.075 7.499 1.00 98.56 86 GLU A C 1
ATOM 726 O O . GLU A 1 86 ? -11.103 -3.875 6.386 1.00 98.56 86 GLU A O 1
ATOM 731 N N . ILE A 1 87 ? -10.855 -4.281 8.589 1.00 98.81 87 ILE A N 1
ATOM 732 C CA . ILE A 1 87 ? -9.391 -4.397 8.549 1.00 98.81 87 ILE A CA 1
ATOM 733 C C . ILE A 1 87 ? -8.981 -5.590 7.691 1.00 98.81 87 ILE A C 1
ATOM 735 O O . ILE A 1 87 ? -8.130 -5.433 6.818 1.00 98.81 87 ILE A O 1
ATOM 739 N N . GLU A 1 88 ? -9.604 -6.754 7.881 1.00 98.62 88 GLU A N 1
ATOM 740 C CA . GLU A 1 88 ? -9.283 -7.943 7.089 1.00 98.62 88 GLU A CA 1
ATOM 741 C C . GLU A 1 88 ? -9.613 -7.731 5.604 1.00 98.62 88 GLU A C 1
ATOM 743 O O . GLU A 1 88 ? -8.810 -8.039 4.724 1.00 98.62 88 GLU A O 1
ATOM 748 N N . HIS A 1 89 ? -10.741 -7.089 5.290 1.00 98.62 89 HIS A N 1
ATOM 749 C CA . HIS A 1 89 ? -11.051 -6.699 3.915 1.00 98.62 89 HIS A CA 1
ATOM 750 C C . HIS A 1 89 ? -10.028 -5.715 3.329 1.00 98.62 89 HIS A C 1
ATOM 752 O O . HIS A 1 89 ? -9.634 -5.856 2.168 1.00 98.62 89 HIS A O 1
ATOM 758 N N . ALA A 1 90 ? -9.579 -4.721 4.100 1.00 98.56 90 ALA A N 1
ATOM 759 C CA . ALA A 1 90 ? -8.559 -3.771 3.658 1.00 98.56 90 ALA A CA 1
ATOM 760 C C . ALA A 1 90 ? -7.204 -4.453 3.426 1.00 98.56 90 ALA A C 1
ATOM 762 O O . ALA A 1 90 ? -6.555 -4.196 2.408 1.00 98.56 90 ALA A O 1
ATOM 763 N N . ARG A 1 91 ? -6.824 -5.371 4.316 1.00 98.56 91 ARG A N 1
ATOM 764 C CA . ARG A 1 91 ? -5.639 -6.213 4.182 1.00 98.56 91 ARG A CA 1
ATOM 765 C C . ARG A 1 91 ? -5.697 -7.058 2.913 1.00 98.56 91 ARG A C 1
ATOM 767 O O . ARG A 1 91 ? -4.780 -6.972 2.101 1.00 98.56 91 ARG A O 1
ATOM 774 N N . MET A 1 92 ? -6.787 -7.792 2.683 1.00 98.62 92 MET A N 1
ATOM 775 C CA . MET A 1 92 ? -6.959 -8.599 1.468 1.00 98.62 92 MET A CA 1
ATOM 776 C C . MET A 1 92 ? -6.880 -7.748 0.193 1.00 98.62 92 MET A C 1
ATOM 778 O O . MET A 1 92 ? -6.253 -8.150 -0.788 1.00 98.62 92 MET A O 1
ATOM 782 N N . ARG A 1 93 ? -7.468 -6.541 0.188 1.00 98.56 93 ARG A N 1
ATOM 783 C CA . ARG A 1 93 ? -7.327 -5.604 -0.942 1.00 98.56 93 ARG A CA 1
ATOM 784 C C . ARG A 1 93 ? -5.870 -5.202 -1.171 1.00 98.56 93 ARG A C 1
ATOM 786 O O . ARG A 1 93 ? -5.433 -5.174 -2.320 1.00 98.56 93 ARG A O 1
ATOM 793 N N . TRP A 1 94 ? -5.120 -4.915 -0.108 1.00 98.62 94 TRP A N 1
ATOM 794 C CA . TRP A 1 94 ? -3.698 -4.585 -0.203 1.00 98.62 94 TRP A CA 1
ATOM 795 C C . TRP A 1 94 ? -2.861 -5.765 -0.719 1.00 98.62 94 TRP A C 1
ATOM 797 O O . TRP A 1 94 ? -2.071 -5.580 -1.642 1.00 98.62 94 TRP A O 1
ATOM 807 N N . GLU A 1 95 ? -3.085 -6.980 -0.214 1.00 98.31 95 GLU A N 1
ATOM 808 C CA . GLU A 1 95 ? -2.401 -8.199 -0.676 1.00 98.31 95 GLU A CA 1
ATOM 809 C C . GLU A 1 95 ? -2.709 -8.498 -2.157 1.00 98.31 95 GLU A C 1
ATOM 811 O O . GLU A 1 95 ? -1.818 -8.839 -2.940 1.00 98.31 95 GLU A O 1
ATOM 816 N N . ASN A 1 96 ? -3.957 -8.298 -2.593 1.00 98.12 96 ASN A N 1
ATOM 817 C CA . ASN A 1 96 ? -4.338 -8.386 -4.008 1.00 98.12 96 ASN A CA 1
ATOM 818 C C . ASN A 1 96 ? -3.616 -7.334 -4.858 1.00 98.12 96 ASN A C 1
ATOM 820 O O . ASN A 1 96 ? -3.076 -7.659 -5.917 1.00 98.12 96 ASN A O 1
ATOM 824 N N . GLY A 1 97 ? -3.568 -6.089 -4.378 1.00 98.00 97 GLY A N 1
ATOM 825 C CA . GLY A 1 97 ? -2.823 -5.009 -5.021 1.00 98.00 97 GLY A CA 1
ATOM 826 C C . GLY A 1 97 ? -1.331 -5.323 -5.140 1.00 98.00 97 GLY A C 1
ATOM 827 O O . GLY A 1 97 ? -0.732 -5.074 -6.184 1.00 98.00 97 GLY A O 1
ATOM 828 N N . GLN A 1 98 ? -0.737 -5.936 -4.113 1.00 98.44 98 GLN A N 1
ATOM 829 C CA . GLN A 1 98 ? 0.667 -6.338 -4.116 1.00 98.44 98 GLN A CA 1
ATOM 830 C C . GLN A 1 98 ? 0.941 -7.394 -5.192 1.00 98.44 98 GLN A C 1
ATOM 832 O O . GLN A 1 98 ? 1.923 -7.279 -5.927 1.00 98.44 98 GLN A O 1
ATOM 837 N N . ARG A 1 99 ? 0.057 -8.390 -5.334 1.00 98.19 99 ARG A N 1
ATOM 838 C CA . ARG A 1 99 ? 0.155 -9.403 -6.397 1.00 98.19 99 ARG A CA 1
ATOM 839 C C . ARG A 1 99 ? 0.066 -8.778 -7.789 1.00 98.19 99 ARG A C 1
ATOM 841 O O . ARG A 1 99 ? 0.915 -9.057 -8.632 1.00 98.19 99 ARG A O 1
ATOM 848 N N . ALA A 1 100 ? -0.901 -7.888 -8.014 1.00 96.00 100 ALA A N 1
ATOM 849 C CA . ALA A 1 100 ? -1.046 -7.185 -9.290 1.00 96.00 100 ALA A CA 1
ATOM 850 C C . ALA A 1 100 ? 0.186 -6.323 -9.623 1.00 96.00 100 ALA A C 1
ATOM 852 O O . ALA A 1 100 ? 0.694 -6.359 -10.744 1.00 96.00 100 ALA A O 1
ATOM 853 N N . TRP A 1 101 ? 0.716 -5.597 -8.636 1.00 98.25 101 TRP A N 1
ATOM 854 C CA . TRP A 1 101 ? 1.938 -4.808 -8.788 1.00 98.25 101 TRP A CA 1
ATOM 855 C C . TRP A 1 101 ? 3.156 -5.675 -9.141 1.00 98.25 101 TRP A C 1
ATOM 857 O O . TRP A 1 101 ? 3.935 -5.308 -10.023 1.00 98.25 101 TRP A O 1
ATOM 867 N N . MET A 1 102 ? 3.309 -6.843 -8.506 1.00 98.38 102 MET A N 1
ATOM 868 C CA . MET A 1 102 ? 4.393 -7.782 -8.817 1.00 98.38 102 MET A CA 1
ATOM 869 C C . MET A 1 102 ? 4.333 -8.278 -10.266 1.00 98.38 102 MET A C 1
ATOM 871 O O . MET A 1 102 ? 5.375 -8.364 -10.920 1.00 98.38 102 MET A O 1
ATOM 875 N N . GLU A 1 103 ? 3.138 -8.556 -10.790 1.00 97.19 103 GLU A N 1
ATOM 876 C CA . GLU A 1 103 ? 2.954 -8.964 -12.187 1.00 97.19 103 GLU A CA 1
ATOM 877 C C . GLU A 1 103 ? 3.332 -7.851 -13.174 1.00 97.19 103 GLU A C 1
ATOM 879 O O . GLU A 1 103 ? 4.078 -8.094 -14.127 1.00 97.19 103 GLU A O 1
ATOM 884 N N . GLU A 1 104 ? 2.907 -6.607 -12.936 1.00 97.06 104 GLU A N 1
ATOM 885 C CA . GLU A 1 104 ? 3.322 -5.476 -13.781 1.00 97.06 104 GLU A CA 1
ATOM 886 C C . GLU A 1 104 ? 4.837 -5.242 -13.707 1.00 97.06 104 GLU A C 1
ATOM 888 O O . GLU A 1 104 ? 5.494 -5.036 -14.732 1.00 97.06 104 GLU A O 1
ATOM 893 N N . ARG A 1 105 ? 5.436 -5.383 -12.519 1.00 98.06 105 ARG A N 1
ATOM 894 C CA . ARG A 1 105 ? 6.889 -5.259 -12.344 1.00 98.06 105 ARG A CA 1
ATOM 895 C C . ARG A 1 105 ? 7.655 -6.364 -13.071 1.00 98.06 105 ARG A C 1
ATOM 897 O O . ARG A 1 105 ? 8.715 -6.109 -13.645 1.00 98.06 105 ARG A O 1
ATOM 904 N N . ARG A 1 106 ? 7.120 -7.588 -13.096 1.00 98.06 106 ARG A N 1
ATOM 905 C CA . ARG A 1 106 ? 7.683 -8.707 -13.865 1.00 98.06 106 ARG A CA 1
ATOM 906 C C . ARG A 1 106 ? 7.635 -8.437 -15.371 1.00 98.06 106 ARG A C 1
ATOM 908 O O . ARG A 1 106 ? 8.613 -8.724 -16.069 1.00 98.06 106 ARG A O 1
ATOM 915 N N . LYS A 1 107 ? 6.536 -7.866 -15.876 1.00 96.62 107 LYS A N 1
ATOM 916 C CA . LYS A 1 107 ? 6.411 -7.464 -17.288 1.00 96.62 107 LYS A CA 1
ATOM 917 C C . LYS A 1 107 ? 7.438 -6.394 -17.650 1.00 96.62 107 LYS A C 1
ATOM 919 O O . LYS A 1 107 ? 8.169 -6.583 -18.620 1.00 96.62 107 LYS A O 1
ATOM 924 N N . LEU A 1 108 ? 7.567 -5.336 -16.843 1.00 98.12 108 LEU A N 1
ATOM 925 C CA . LEU A 1 108 ? 8.575 -4.289 -17.051 1.00 98.12 108 LEU A CA 1
ATOM 926 C C . LEU A 1 108 ? 9.991 -4.875 -17.121 1.00 98.12 108 LEU A C 1
ATOM 928 O O . LEU A 1 108 ? 10.697 -4.655 -18.102 1.00 98.12 108 LEU A O 1
ATOM 932 N N . LYS A 1 109 ? 10.352 -5.736 -16.160 1.00 97.88 109 LYS A N 1
ATOM 933 C CA . LYS A 1 109 ? 11.657 -6.415 -16.143 1.00 97.88 109 LYS A CA 1
ATOM 934 C C . LYS A 1 109 ? 11.916 -7.229 -17.415 1.00 97.88 109 LYS A C 1
ATOM 936 O O . LYS A 1 109 ? 13.051 -7.317 -17.878 1.00 97.88 109 LYS A O 1
ATOM 941 N N . THR A 1 110 ? 10.878 -7.831 -17.993 1.00 97.75 110 THR A N 1
ATOM 942 C CA . THR A 1 110 ? 11.002 -8.564 -19.262 1.00 97.75 110 THR A CA 1
ATOM 943 C C . THR A 1 110 ? 11.364 -7.613 -20.404 1.00 97.75 110 THR A C 1
ATOM 945 O O . THR A 1 110 ? 12.283 -7.899 -21.174 1.00 97.75 110 THR A O 1
ATOM 948 N N . TYR A 1 111 ? 10.702 -6.456 -20.489 1.00 97.44 111 TYR A N 1
ATOM 949 C CA . TYR A 1 111 ? 11.035 -5.436 -21.482 1.00 97.44 111 TYR A CA 1
ATOM 950 C C . TYR A 1 111 ? 12.423 -4.823 -21.258 1.00 97.44 111 TYR A C 1
ATOM 952 O O . TYR A 1 111 ? 13.131 -4.606 -22.239 1.00 97.44 111 TYR A O 1
ATOM 960 N N . ASP A 1 112 ? 12.851 -4.618 -20.007 1.00 97.56 112 ASP A N 1
ATOM 961 C CA . ASP A 1 112 ? 14.210 -4.155 -19.683 1.00 97.56 112 ASP A CA 1
ATOM 962 C C . ASP A 1 112 ? 15.271 -5.099 -20.257 1.00 97.56 112 ASP A C 1
ATOM 964 O O . ASP A 1 112 ? 16.199 -4.664 -20.940 1.00 97.56 112 ASP A O 1
ATOM 968 N N . VAL A 1 113 ? 15.101 -6.411 -20.057 1.00 97.88 113 VAL A N 1
ATOM 969 C CA . VAL A 1 113 ? 16.021 -7.426 -20.594 1.00 97.88 113 VAL A CA 1
ATOM 970 C C . VAL A 1 113 ? 16.076 -7.372 -22.123 1.00 97.88 113 VAL A C 1
ATOM 972 O O . VAL A 1 113 ? 17.164 -7.425 -22.709 1.00 97.88 113 VAL A O 1
ATOM 975 N N . LEU A 1 114 ? 14.923 -7.244 -22.789 1.00 97.12 114 LEU A N 1
ATOM 976 C CA . LEU A 1 114 ? 14.860 -7.122 -24.249 1.00 97.12 114 LEU A CA 1
ATOM 977 C C . LEU A 1 114 ? 15.540 -5.837 -24.741 1.00 97.12 114 LEU A C 1
ATOM 979 O O . LEU A 1 114 ? 16.302 -5.890 -25.710 1.00 97.12 114 LEU A O 1
ATOM 983 N N . LYS A 1 115 ? 15.329 -4.716 -24.045 1.00 96.38 115 LYS A N 1
ATOM 984 C CA . LYS A 1 115 ? 15.949 -3.421 -24.343 1.00 96.38 115 LYS A CA 1
ATOM 985 C C . LYS A 1 115 ? 17.468 -3.482 -24.196 1.00 96.38 115 LYS A C 1
ATOM 987 O O . LYS A 1 115 ? 18.182 -3.101 -25.122 1.00 96.38 115 LYS A O 1
ATOM 992 N N . THR A 1 116 ? 17.982 -4.052 -23.104 1.00 96.69 116 THR A N 1
ATOM 993 C CA . THR A 1 116 ? 19.427 -4.256 -22.913 1.00 96.69 116 THR A CA 1
ATOM 994 C C . THR A 1 116 ? 20.019 -5.152 -24.002 1.00 96.69 116 THR A C 1
ATOM 996 O O . THR A 1 116 ? 21.094 -4.866 -24.532 1.00 96.69 116 THR A O 1
ATOM 999 N N . ARG A 1 117 ? 19.328 -6.236 -24.383 1.00 96.44 117 ARG A N 1
ATOM 1000 C CA . ARG A 1 117 ? 19.793 -7.121 -25.463 1.00 96.44 117 ARG A CA 1
ATOM 1001 C C . ARG A 1 117 ? 19.829 -6.403 -26.811 1.00 96.44 117 ARG A C 1
ATOM 1003 O O . ARG A 1 117 ? 20.769 -6.622 -27.573 1.00 96.44 117 ARG A O 1
ATOM 1010 N N . HIS A 1 118 ? 18.832 -5.566 -27.098 1.00 95.50 118 HIS A N 1
ATOM 1011 C CA . HIS A 1 118 ? 18.804 -4.716 -28.290 1.00 95.50 118 HIS A CA 1
ATOM 1012 C C . HIS A 1 118 ? 20.006 -3.771 -28.313 1.00 95.50 118 HIS A C 1
ATOM 1014 O O . HIS A 1 118 ? 20.805 -3.836 -29.240 1.00 95.50 118 HIS A O 1
ATOM 1020 N N . GLN A 1 119 ? 20.214 -2.996 -27.246 1.00 95.00 119 GLN A N 1
ATOM 1021 C CA . GLN A 1 119 ? 21.339 -2.059 -27.125 1.00 95.00 119 GLN A CA 1
ATOM 1022 C C . GLN A 1 119 ? 22.700 -2.737 -27.338 1.00 95.00 119 GLN A C 1
ATOM 1024 O O . GLN A 1 119 ? 23.541 -2.220 -28.067 1.00 95.00 119 GLN A O 1
ATOM 1029 N N . ARG A 1 120 ? 22.906 -3.936 -26.772 1.00 95.94 120 ARG A N 1
ATOM 1030 C CA . ARG A 1 120 ? 24.142 -4.711 -26.982 1.00 95.94 120 ARG A CA 1
ATOM 1031 C C . ARG A 1 120 ? 24.349 -5.107 -28.444 1.00 95.94 120 ARG A C 1
ATOM 1033 O O . ARG A 1 120 ? 25.471 -5.036 -28.936 1.00 95.94 120 ARG A O 1
ATOM 1040 N N . LYS A 1 121 ? 23.291 -5.536 -29.141 1.00 95.50 121 LYS A N 1
ATOM 1041 C CA . LYS A 1 121 ? 23.368 -5.881 -30.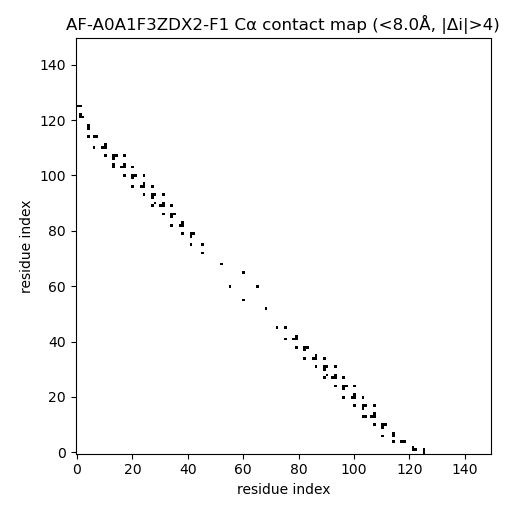571 1.00 95.50 121 LYS A CA 1
ATOM 1042 C C . LYS A 1 121 ? 23.673 -4.657 -31.431 1.00 95.50 121 LYS A C 1
ATOM 1044 O O . LYS A 1 121 ? 24.453 -4.767 -32.372 1.00 95.50 121 LYS A O 1
ATOM 1049 N N . GLU A 1 122 ? 23.076 -3.514 -31.104 1.00 95.00 122 GLU A N 1
ATOM 1050 C CA . GLU A 1 122 ? 23.329 -2.253 -31.802 1.00 95.00 122 GLU A CA 1
ATOM 1051 C C . GLU A 1 122 ? 24.784 -1.813 -31.636 1.00 95.00 122 GLU A C 1
ATOM 1053 O O . GLU A 1 122 ? 25.458 -1.618 -32.643 1.00 95.00 122 GLU A O 1
ATOM 1058 N N . ALA A 1 123 ? 25.301 -1.798 -30.403 1.00 94.12 123 ALA A N 1
ATOM 1059 C CA . ALA A 1 123 ? 26.696 -1.455 -30.124 1.00 94.12 123 ALA A CA 1
ATOM 1060 C C . ALA A 1 123 ? 27.685 -2.379 -30.858 1.00 94.12 123 ALA A C 1
ATOM 1062 O O . ALA A 1 123 ? 28.664 -1.920 -31.441 1.00 94.12 123 ALA A O 1
ATOM 1063 N N . GLN A 1 124 ? 27.408 -3.689 -30.903 1.00 95.00 124 GLN A N 1
ATOM 1064 C CA . GLN A 1 124 ? 28.225 -4.631 -31.676 1.00 95.00 124 GLN A CA 1
ATOM 1065 C C . GLN A 1 124 ? 28.177 -4.359 -33.183 1.00 95.00 124 GLN A C 1
ATOM 1067 O O . GLN A 1 124 ? 29.179 -4.555 -33.870 1.00 95.00 124 GLN A O 1
ATOM 1072 N N . ARG A 1 125 ? 27.022 -3.951 -33.725 1.00 94.56 125 ARG A N 1
ATOM 1073 C CA . ARG A 1 125 ? 26.913 -3.606 -35.147 1.00 94.56 125 ARG A CA 1
ATOM 1074 C C . ARG A 1 125 ? 27.692 -2.334 -35.454 1.00 94.56 125 ARG A C 1
ATOM 1076 O O . ARG A 1 125 ? 28.392 -2.312 -36.458 1.00 94.56 125 ARG A O 1
ATOM 1083 N N . GLU A 1 126 ? 27.564 -1.311 -34.618 1.00 93.19 126 GLU A N 1
ATOM 1084 C CA . GLU A 1 126 ? 28.268 -0.039 -34.797 1.00 93.19 126 GLU A CA 1
ATOM 1085 C C . GLU A 1 126 ? 29.782 -0.233 -34.736 1.00 93.19 126 GLU A C 1
ATOM 1087 O O . GLU A 1 126 ? 30.453 0.129 -35.696 1.00 93.19 126 GLU A O 1
ATOM 1092 N N . GLY A 1 127 ? 30.301 -0.970 -33.748 1.00 93.12 127 GLY A N 1
ATOM 1093 C CA . GLY A 1 127 ? 31.735 -1.277 -33.688 1.00 93.12 127 GLY A CA 1
ATOM 1094 C C . GLY A 1 127 ? 32.258 -2.033 -34.919 1.00 93.12 127 GLY A C 1
ATOM 1095 O O . GLY A 1 127 ? 33.365 -1.778 -35.383 1.00 93.12 127 GLY A O 1
ATOM 1096 N N . ARG A 1 128 ? 31.452 -2.925 -35.520 1.00 93.56 128 ARG A N 1
ATOM 1097 C CA . ARG A 1 128 ? 31.819 -3.598 -36.785 1.00 93.56 128 ARG A CA 1
ATOM 1098 C C . ARG A 1 128 ? 31.831 -2.654 -37.988 1.00 93.56 128 ARG A C 1
ATOM 1100 O O . ARG A 1 128 ? 32.576 -2.910 -38.929 1.00 93.56 128 ARG A O 1
ATOM 1107 N N . ILE A 1 129 ? 30.968 -1.639 -38.005 1.00 92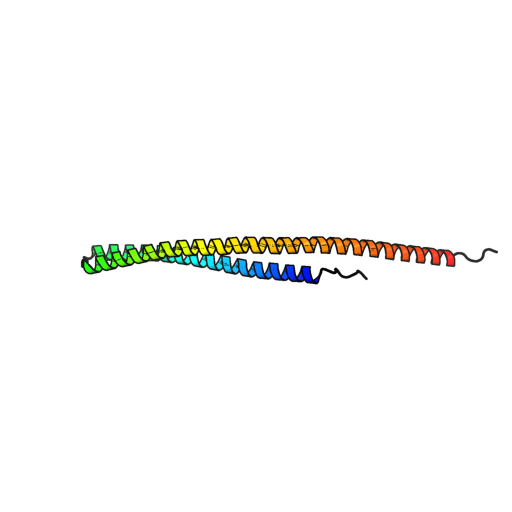.38 129 ILE A N 1
ATOM 1108 C CA . ILE A 1 129 ? 30.930 -0.634 -39.075 1.00 92.38 129 ILE A CA 1
ATOM 1109 C C . ILE A 1 129 ? 32.144 0.286 -38.936 1.00 92.38 129 ILE A C 1
ATOM 1111 O O . ILE A 1 129 ? 32.901 0.412 -39.891 1.00 92.38 129 ILE A O 1
ATOM 1115 N N . GLU A 1 130 ? 32.387 0.814 -37.736 1.00 92.19 130 GLU A N 1
ATOM 1116 C CA . GLU A 1 130 ? 33.531 1.684 -37.435 1.00 92.19 130 GLU A CA 1
ATOM 1117 C C . GLU A 1 130 ? 34.866 1.003 -37.756 1.00 92.19 130 GLU A C 1
ATOM 1119 O O . GLU A 1 130 ? 35.728 1.600 -38.397 1.00 92.19 130 GLU A O 1
ATOM 1124 N N . GLN A 1 131 ? 35.024 -0.275 -37.389 1.00 92.69 131 GLN A N 1
ATOM 1125 C CA . GLN A 1 131 ? 36.226 -1.043 -37.724 1.00 92.69 131 GLN A CA 1
ATOM 1126 C C . GLN A 1 131 ? 36.431 -1.160 -39.243 1.00 92.69 131 GLN A C 1
ATOM 1128 O O . GLN A 1 131 ? 37.543 -0.977 -39.732 1.00 92.69 131 GLN A O 1
ATOM 1133 N N . ARG A 1 132 ? 35.366 -1.432 -40.012 1.00 93.69 132 ARG A N 1
ATOM 1134 C CA . ARG A 1 132 ? 35.453 -1.525 -41.480 1.00 93.69 132 ARG A CA 1
ATOM 1135 C C . ARG A 1 132 ? 35.832 -0.194 -42.120 1.00 93.69 132 ARG A C 1
ATOM 1137 O O . ARG A 1 132 ? 36.632 -0.186 -43.050 1.00 93.69 132 ARG A O 1
ATOM 1144 N N . GLU A 1 133 ? 35.265 0.906 -41.635 1.00 92.81 133 GLU A N 1
ATOM 1145 C CA . GLU A 1 133 ? 35.588 2.251 -42.118 1.00 92.81 133 GLU A CA 1
ATOM 1146 C C . GLU A 1 133 ? 37.058 2.592 -41.831 1.00 92.81 133 GLU A C 1
ATOM 1148 O O . GLU A 1 133 ? 37.772 3.046 -42.727 1.00 92.81 133 GLU A O 1
ATOM 1153 N N . GLN A 1 134 ? 37.548 2.293 -40.623 1.00 92.12 134 GLN A N 1
ATOM 1154 C CA . GLN A 1 134 ? 38.959 2.463 -40.262 1.00 92.12 134 GLN A CA 1
ATOM 1155 C C . GLN A 1 134 ? 39.888 1.645 -41.167 1.00 92.12 134 GLN A C 1
ATOM 1157 O O . GLN A 1 134 ? 40.861 2.190 -41.695 1.00 92.12 134 GLN A O 1
ATOM 1162 N N . ASP A 1 135 ? 39.568 0.370 -41.404 1.00 93.06 135 ASP A N 1
ATOM 1163 C CA . ASP A 1 135 ? 40.343 -0.506 -42.288 1.00 93.06 135 ASP A CA 1
ATOM 1164 C C . ASP A 1 135 ? 40.365 0.018 -43.736 1.00 93.06 135 ASP A C 1
ATOM 1166 O O . ASP A 1 135 ? 41.399 -0.026 -44.410 1.00 93.06 135 ASP A O 1
ATOM 1170 N N . GLU A 1 136 ? 39.244 0.547 -44.236 1.00 91.25 136 GLU A N 1
ATOM 1171 C CA . GLU A 1 136 ? 39.159 1.138 -45.574 1.00 91.25 136 GLU A CA 1
ATOM 1172 C C . GLU A 1 136 ? 39.997 2.421 -45.687 1.00 91.25 136 GLU A C 1
ATOM 1174 O O . GLU A 1 136 ? 40.747 2.588 -46.654 1.00 91.25 136 GLU A O 1
ATOM 1179 N N . HIS A 1 137 ? 39.933 3.305 -44.689 1.00 91.19 137 HIS A N 1
ATOM 1180 C CA . HIS A 1 137 ? 40.769 4.504 -44.624 1.00 91.19 137 HIS A CA 1
ATOM 1181 C C . HIS A 1 137 ? 42.265 4.165 -44.532 1.00 91.19 137 HIS A C 1
ATOM 1183 O O . HIS A 1 137 ? 43.084 4.773 -45.233 1.00 91.19 137 HIS A O 1
ATOM 1189 N N . ALA A 1 138 ? 42.636 3.165 -43.728 1.00 90.12 138 ALA A N 1
ATOM 1190 C CA . ALA A 1 138 ? 44.007 2.671 -43.635 1.00 90.12 138 ALA A CA 1
ATOM 1191 C C . ALA A 1 138 ? 44.497 2.121 -44.987 1.00 90.12 138 ALA A C 1
ATOM 1193 O O . ALA A 1 138 ? 45.584 2.469 -45.444 1.00 90.12 138 ALA A O 1
ATOM 1194 N N . ARG A 1 139 ? 43.665 1.342 -45.692 1.00 87.62 139 ARG A N 1
ATOM 1195 C CA . ARG A 1 139 ? 43.981 0.820 -47.034 1.00 87.62 139 ARG A CA 1
ATOM 1196 C C . ARG A 1 139 ? 44.137 1.924 -48.077 1.00 87.62 139 ARG A C 1
ATOM 1198 O O . ARG A 1 139 ? 45.109 1.905 -48.828 1.00 87.62 139 ARG A O 1
ATOM 1205 N N . LYS A 1 140 ? 43.219 2.896 -48.121 1.00 87.06 140 LYS A N 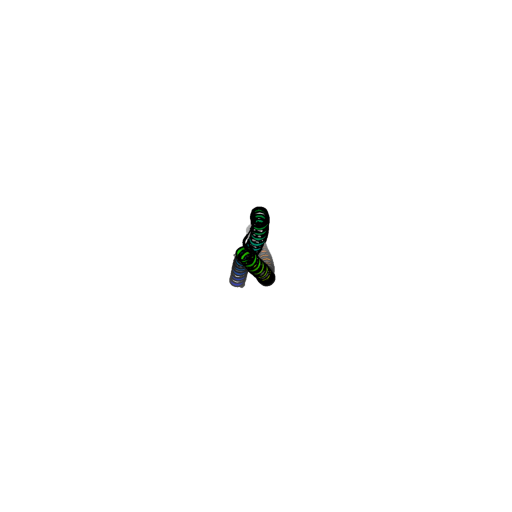1
ATOM 1206 C CA . LYS A 1 140 ? 43.288 4.035 -49.057 1.00 87.06 140 LYS A CA 1
ATOM 1207 C C . LYS A 1 140 ? 44.520 4.902 -48.804 1.00 87.06 140 LYS A C 1
ATOM 1209 O O . LYS A 1 140 ? 45.231 5.234 -49.746 1.00 87.06 140 LYS A O 1
ATOM 1214 N N . SER A 1 141 ? 44.806 5.233 -47.544 1.00 85.12 141 SER A N 1
ATOM 1215 C CA . SER A 1 141 ? 45.994 6.021 -47.188 1.00 85.12 141 SER A CA 1
ATOM 1216 C C . SER A 1 141 ? 47.300 5.281 -47.495 1.00 85.12 141 SER A C 1
ATOM 1218 O O . SER A 1 141 ? 48.245 5.899 -47.978 1.00 85.12 141 SER A O 1
ATOM 1220 N N . HIS A 1 142 ? 47.346 3.962 -47.293 1.00 80.81 142 HIS A N 1
ATOM 1221 C CA . HIS A 1 142 ? 48.480 3.135 -47.701 1.00 80.81 142 HIS A CA 1
ATOM 1222 C C . HIS A 1 142 ? 48.642 3.079 -49.231 1.00 80.81 142 HIS A C 1
ATOM 1224 O O . HIS A 1 142 ? 49.760 3.167 -49.727 1.00 80.81 142 HIS A O 1
ATOM 1230 N N . ALA A 1 143 ? 47.549 2.964 -49.994 1.00 78.75 143 ALA A N 1
ATOM 1231 C CA . ALA A 1 143 ? 47.593 2.974 -51.459 1.00 78.75 143 ALA A CA 1
ATOM 1232 C C . ALA A 1 143 ? 48.079 4.321 -52.025 1.00 78.75 143 ALA A C 1
ATOM 1234 O O . ALA A 1 143 ? 48.886 4.336 -52.945 1.00 78.75 143 A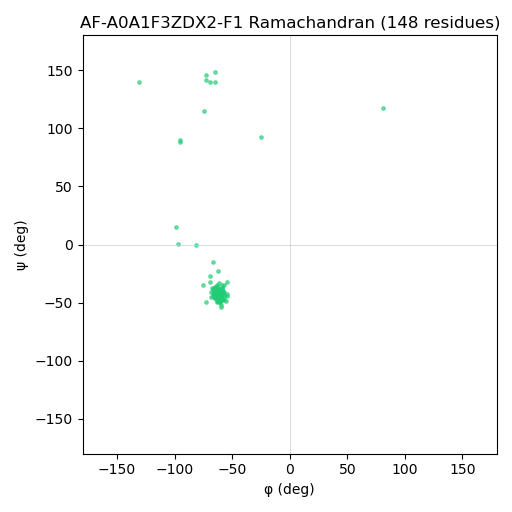LA A O 1
ATOM 1235 N N . LEU A 1 144 ? 47.656 5.444 -51.435 1.00 73.81 144 LEU A N 1
ATOM 1236 C CA . LEU A 1 144 ? 48.106 6.794 -51.807 1.00 73.81 144 LEU A CA 1
ATOM 1237 C C . LEU A 1 144 ? 49.572 7.070 -51.432 1.00 73.81 144 LEU A C 1
ATOM 1239 O O . LEU A 1 144 ? 50.226 7.885 -52.074 1.00 73.81 144 LEU A O 1
ATOM 1243 N N . LYS A 1 145 ? 50.098 6.395 -50.400 1.00 66.00 145 LYS A N 1
ATOM 1244 C CA . LYS A 1 145 ? 51.514 6.453 -49.996 1.00 66.00 145 LYS A CA 1
ATOM 1245 C C . LYS A 1 145 ? 52.432 5.552 -50.824 1.00 66.00 145 LYS A C 1
ATOM 1247 O O . LYS A 1 145 ? 53.629 5.539 -50.557 1.00 66.00 145 LYS A O 1
ATOM 1252 N N . LYS A 1 146 ? 51.900 4.805 -51.793 1.00 54.66 146 LYS A N 1
ATOM 1253 C CA . LYS A 1 146 ? 52.682 4.022 -52.750 1.00 54.66 146 LYS A CA 1
ATOM 1254 C C . LYS A 1 146 ? 52.857 4.867 -54.027 1.00 54.66 146 LYS A C 1
ATOM 1256 O O . LYS A 1 146 ? 51.975 4.821 -54.883 1.00 54.66 146 LYS A O 1
ATOM 1261 N N . PRO A 1 147 ? 53.909 5.699 -54.164 1.00 54.56 147 PRO A N 1
ATOM 1262 C CA . PRO A 1 147 ? 54.197 6.329 -55.439 1.00 54.56 147 PRO A CA 1
ATOM 1263 C C . PRO A 1 147 ? 54.763 5.288 -56.410 1.00 54.56 147 PRO A C 1
ATOM 1265 O O . PRO A 1 147 ? 55.452 4.353 -56.010 1.00 54.56 147 PRO A O 1
ATOM 1268 N N . MET A 1 148 ? 54.405 5.491 -57.674 1.00 53.12 148 MET A N 1
ATOM 1269 C CA . MET A 1 148 ? 55.071 5.063 -58.903 1.00 53.12 148 MET A CA 1
ATOM 1270 C C . MET A 1 148 ? 56.585 4.834 -58.704 1.00 53.12 148 MET A C 1
ATOM 1272 O O . MET A 1 148 ? 57.368 5.773 -58.799 1.00 53.12 148 MET A O 1
ATOM 1276 N N . GLU A 1 149 ? 56.994 3.605 -58.400 1.00 47.75 149 GLU A N 1
ATOM 1277 C CA . GLU A 1 149 ? 58.354 3.136 -58.680 1.00 47.75 149 GLU A CA 1
ATO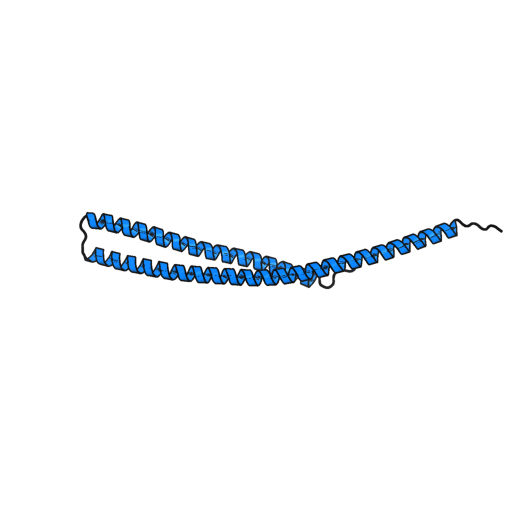M 1278 C C . GLU A 1 149 ? 58.270 2.402 -60.026 1.00 47.75 149 GLU A C 1
ATOM 1280 O O . GLU A 1 149 ? 57.949 1.213 -60.073 1.00 47.75 149 GLU A O 1
ATOM 1285 N N . GLU A 1 150 ? 58.436 3.165 -61.112 1.00 43.19 150 GLU A N 1
ATOM 1286 C CA . GLU A 1 150 ? 58.921 2.673 -62.413 1.00 43.19 150 GLU A CA 1
ATOM 1287 C C . GLU A 1 150 ? 60.427 2.930 -62.503 1.00 43.19 150 GLU A C 1
ATOM 1289 O O . GLU A 1 150 ? 60.857 4.035 -62.089 1.00 43.19 150 GLU A O 1
#

Foldseek 3Di:
DFDDDPCVVVLVVLVVVLVVLVVVLVVLVVQLVVLVVVLVVLVVVLVVLVVVVVVVVVVPDDPVVVVVSVVVSVVSVVVSVVSVVVSVVSVVVSVVSVVVSVVSVVSSVVVVVSVVVSVVVRVVVVVVVVVVVVVVVVVVVVVVVDDDPD

Mean predicted aligned error: 7.29 Å

pLDDT: mean 92.22, std 10.44, range [43.19, 98.81]